Protein AF-A0A521Y2B1-F1 (afdb_monomer)

pLDDT: mean 90.71, std 8.67, range [50.0, 98.38]

Secondary structure (DSSP, 8-state):
-PPPEEEEEETSPPPTTSGGG-TTSSS-EEEEE-TTTHHHHTT---TTEEEEE--B-TTSSB-HHHHHHHHHHTT---------HHHHHHHHHTT--S--------EE-TT-SS-EEPEEEEEEEETTEEEEEEE-------

Radius of gyration: 20.6 Å; Cα contacts (8 Å, |Δi|>4): 162; chains: 1; bounding box: 52×38×51 Å

Sequence (142 aa):
KQPTRIVLSGRNPLPLDLNIFNDNLPGKTIIVTTQKTENVYKQIKTHNVELLIIPENQDKQISLPILLDELGKKEITSLLVEGGMTVHESFLKENLVNKIHVYLAPTFIGSLEKKRPLNGVNFYRIGRDFHFTADVEEVTYV

Nearest PDB structures (foldseek):
  4xt6-assembly1_A-2  TM=5.967E-01  e=3.066E-03  Mycobacterium tuberculosis H37Rv
  4xrb-assembly1_A-2  TM=6.046E-01  e=5.486E-03  Mycobacterium tuberculosis H37Rv
  4xt4-assembly1_A  TM=6.219E-01  e=7.104E-03  Mycobacterium tuberculosis H37Rv
  2wee-assembly2_B  TM=5.699E-01  e=1.580E-01  Mycobacterium tuberculosis H37Rv
  7kmw-assembly4_D  TM=4.582E-01  e=2.329E-01  Mycobacterium avium subsp. paratuberculosis K-10

Solvent-accessible surface area (backbone atoms only — not comparable to full-atom values): 9236 Å² total; per-residue (Å²): 134,68,74,73,45,75,43,84,41,34,82,53,77,72,71,80,84,43,69,84,59,40,69,84,46,85,47,43,32,34,41,34,29,22,83,91,36,44,73,74,54,69,72,63,81,40,84,44,54,45,83,43,78,36,64,64,39,96,85,71,40,66,32,60,70,63,46,52,53,58,36,43,77,68,71,50,88,76,84,88,86,83,63,59,71,69,55,52,49,53,38,56,76,68,71,70,67,94,78,86,87,85,86,82,74,64,56,52,46,87,96,50,99,58,72,38,78,48,44,78,69,44,81,45,77,56,90,94,44,78,48,73,49,60,49,78,80,86,77,81,85,125

Mean predicted aligned error: 6.15 Å

Structure (mmCIF, N/CA/C/O backbone):
data_AF-A0A521Y2B1-F1
#
_entry.id   AF-A0A521Y2B1-F1
#
loop_
_atom_site.group_PDB
_atom_site.id
_atom_site.type_symbol
_atom_site.label_atom_id
_atom_site.label_alt_id
_atom_site.label_comp_id
_atom_site.label_asym_id
_atom_site.label_entity_id
_atom_site.label_seq_id
_atom_site.pdbx_PDB_ins_code
_atom_site.Cartn_x
_atom_site.Cartn_y
_atom_site.Cartn_z
_atom_site.occupancy
_atom_site.B_iso_or_equiv
_atom_site.auth_seq_id
_atom_site.auth_comp_id
_atom_site.auth_asym_id
_atom_site.auth_atom_id
_atom_site.pdbx_PDB_model_num
ATOM 1 N N . LYS A 1 1 ? -16.596 10.547 -7.075 1.00 80.12 1 LYS A N 1
ATOM 2 C CA . LYS A 1 1 ? -16.318 10.034 -5.708 1.00 80.12 1 LYS A CA 1
ATOM 3 C C . LYS A 1 1 ? -14.821 9.757 -5.622 1.00 80.12 1 LYS A C 1
ATOM 5 O O . LYS A 1 1 ? -14.317 9.132 -6.543 1.00 80.12 1 LYS A O 1
ATOM 10 N N . GLN A 1 2 ? -14.117 10.272 -4.611 1.00 90.31 2 GLN A N 1
ATOM 11 C CA . GLN A 1 2 ? -12.685 9.990 -4.415 1.00 90.31 2 GLN A CA 1
ATOM 12 C C . GLN A 1 2 ? -12.513 8.616 -3.742 1.00 90.31 2 GLN A C 1
ATOM 14 O O . GLN A 1 2 ? -13.337 8.298 -2.877 1.00 90.31 2 GLN A O 1
ATOM 19 N N . PRO A 1 3 ? -11.501 7.807 -4.106 1.00 93.75 3 PRO A N 1
ATOM 20 C CA . PRO A 1 3 ? -11.217 6.561 -3.403 1.00 93.75 3 PRO A CA 1
ATOM 21 C C . PRO A 1 3 ? -10.789 6.844 -1.958 1.00 93.75 3 PRO A C 1
ATOM 23 O O . PRO A 1 3 ? -10.150 7.860 -1.669 1.00 93.75 3 PRO A O 1
ATOM 26 N N . THR A 1 4 ? -11.143 5.943 -1.044 1.00 96.75 4 THR A N 1
ATOM 27 C CA . THR A 1 4 ? -10.663 6.002 0.339 1.00 96.75 4 THR A CA 1
ATOM 28 C C . THR A 1 4 ? -9.179 5.662 0.370 1.00 96.75 4 THR A C 1
ATOM 30 O O . THR A 1 4 ? -8.767 4.626 -0.145 1.00 96.75 4 THR A O 1
ATOM 33 N N . ARG A 1 5 ? -8.374 6.525 0.989 1.00 97.00 5 ARG A N 1
ATOM 34 C CA . ARG A 1 5 ? -6.945 6.282 1.205 1.00 97.00 5 ARG A CA 1
ATOM 35 C C . ARG A 1 5 ? -6.761 5.477 2.476 1.00 97.00 5 ARG A C 1
ATOM 37 O O . ARG A 1 5 ? -7.355 5.816 3.493 1.00 97.00 5 ARG A O 1
ATOM 44 N N . ILE A 1 6 ? -5.920 4.455 2.433 1.00 97.38 6 ILE A N 1
ATOM 45 C CA . ILE A 1 6 ? -5.576 3.636 3.596 1.00 97.38 6 ILE A CA 1
ATOM 46 C C . ILE A 1 6 ? -4.067 3.729 3.772 1.00 97.38 6 ILE A C 1
ATOM 48 O O . ILE A 1 6 ? -3.316 3.379 2.865 1.00 97.38 6 ILE A O 1
ATOM 52 N N . VAL A 1 7 ? -3.625 4.242 4.918 1.00 96.31 7 VAL A N 1
ATOM 53 C CA . VAL A 1 7 ? -2.207 4.503 5.182 1.00 96.31 7 VAL A CA 1
ATOM 54 C C . VAL A 1 7 ? -1.744 3.630 6.336 1.00 96.31 7 VAL A C 1
ATOM 56 O O . VAL A 1 7 ? -2.217 3.777 7.461 1.00 96.31 7 VAL A O 1
ATOM 59 N N . LEU A 1 8 ? -0.805 2.725 6.060 1.00 95.50 8 LEU A N 1
ATOM 60 C CA . LEU A 1 8 ? -0.197 1.874 7.079 1.00 95.50 8 LEU A CA 1
ATOM 61 C C . LEU A 1 8 ? 0.932 2.643 7.774 1.00 95.50 8 LEU A C 1
ATOM 63 O O . LEU A 1 8 ? 1.964 2.911 7.167 1.00 95.50 8 LEU A O 1
ATOM 67 N N . SER A 1 9 ? 0.749 2.982 9.048 1.00 93.25 9 SER A N 1
ATOM 68 C CA . SER A 1 9 ? 1.794 3.592 9.886 1.00 93.25 9 SER A CA 1
ATOM 69 C C . SER A 1 9 ? 2.500 2.562 10.773 1.00 93.25 9 SER A C 1
ATOM 71 O O . SER A 1 9 ? 3.691 2.689 11.069 1.00 93.25 9 SER A O 1
ATOM 73 N N . GLY A 1 10 ? 1.784 1.514 11.190 1.00 87.25 1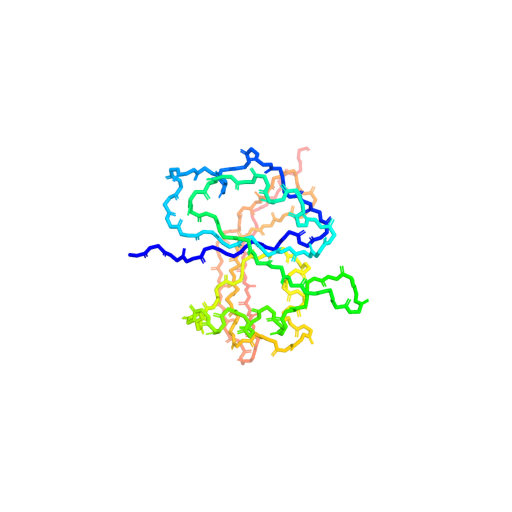0 GLY A N 1
ATOM 74 C CA . GLY A 1 10 ? 2.328 0.491 12.079 1.00 87.25 10 GLY A CA 1
ATOM 75 C C . GLY A 1 10 ? 2.820 1.090 13.399 1.00 87.25 10 GLY A C 1
ATOM 76 O O . GLY A 1 10 ? 2.060 1.725 14.126 1.00 87.25 10 GLY A O 1
ATOM 77 N N . ARG A 1 11 ? 4.103 0.877 13.709 1.00 86.69 11 ARG A N 1
ATOM 78 C CA . ARG A 1 11 ? 4.751 1.325 14.956 1.00 86.69 11 ARG A CA 1
ATOM 79 C C . ARG A 1 11 ? 5.449 2.678 14.862 1.00 86.69 11 ARG A C 1
ATOM 81 O O . ARG A 1 11 ? 5.882 3.192 15.889 1.00 86.69 11 ARG A O 1
ATOM 88 N N . ASN A 1 12 ? 5.583 3.225 13.658 1.00 89.00 12 ASN A N 1
ATOM 89 C CA . ASN A 1 12 ? 6.251 4.498 13.429 1.00 89.00 12 ASN A CA 1
ATOM 90 C C . ASN A 1 12 ? 5.179 5.522 13.062 1.00 89.00 12 ASN A C 1
ATOM 92 O O . ASN A 1 12 ? 4.656 5.464 11.944 1.00 89.00 12 ASN A O 1
ATOM 96 N N . PRO A 1 13 ? 4.796 6.412 13.993 1.00 90.81 13 PRO A N 1
ATOM 97 C CA . PRO A 1 13 ? 3.787 7.408 13.700 1.00 90.81 13 PRO A CA 1
ATOM 98 C C . PRO A 1 13 ? 4.273 8.330 12.580 1.00 90.81 13 PRO A C 1
ATOM 100 O O . PRO A 1 13 ? 5.453 8.666 12.487 1.00 90.81 13 PRO A O 1
ATOM 103 N N . LEU A 1 14 ? 3.344 8.722 11.720 1.00 93.38 14 LEU A N 1
ATOM 104 C CA . LEU A 1 14 ? 3.575 9.670 10.649 1.00 93.38 14 LEU A CA 1
ATOM 105 C C . LEU A 1 14 ? 3.678 11.083 11.237 1.00 93.38 14 LEU A C 1
ATOM 107 O O . LEU A 1 14 ? 2.974 11.387 12.206 1.00 93.38 14 LEU A O 1
ATOM 111 N N . PRO A 1 15 ? 4.497 11.964 10.644 1.00 93.56 15 PRO A N 1
ATOM 112 C CA . PRO A 1 15 ? 4.467 13.383 10.969 1.00 93.56 15 PRO A CA 1
ATOM 113 C C . PRO A 1 15 ? 3.051 13.952 10.786 1.00 93.56 15 PRO A C 1
ATOM 115 O O . PRO A 1 15 ? 2.415 13.734 9.755 1.00 93.56 15 PRO A O 1
ATOM 118 N N . LEU A 1 16 ? 2.526 14.645 11.800 1.00 91.75 16 LEU A N 1
ATOM 119 C CA . LEU A 1 16 ? 1.133 15.122 11.802 1.00 91.75 16 LEU A CA 1
ATOM 120 C C . LEU A 1 16 ? 0.908 16.384 10.956 1.00 91.75 16 LEU A C 1
ATOM 122 O O . LEU A 1 16 ? -0.229 16.804 10.768 1.00 91.75 16 LEU A O 1
ATOM 126 N N . ASP A 1 17 ? 1.982 16.965 10.431 1.00 91.88 17 ASP A N 1
ATOM 127 C CA . ASP A 1 17 ? 1.991 18.075 9.480 1.00 91.88 17 ASP A CA 1
ATOM 128 C C . ASP A 1 17 ? 1.863 17.618 8.014 1.00 91.88 17 ASP A C 1
ATOM 130 O O . ASP A 1 17 ? 1.761 18.448 7.109 1.00 91.88 17 ASP A O 1
ATOM 134 N N . LEU A 1 18 ? 1.825 16.305 7.749 1.00 94.81 18 LEU A N 1
ATOM 135 C CA . LEU A 1 18 ? 1.585 15.785 6.405 1.00 94.81 18 LEU A CA 1
ATOM 136 C C . LEU A 1 18 ? 0.205 16.195 5.874 1.00 94.81 18 LEU A C 1
ATOM 138 O O . LEU A 1 18 ? -0.805 16.150 6.576 1.00 94.81 18 LEU A O 1
ATOM 142 N N . ASN A 1 19 ? 0.131 16.452 4.565 1.00 93.56 19 ASN A N 1
ATOM 143 C CA . ASN A 1 19 ? -1.106 16.868 3.893 1.00 93.56 19 ASN A CA 1
ATOM 144 C C . ASN A 1 19 ? -2.266 15.856 4.025 1.00 93.56 19 ASN A C 1
ATOM 146 O O . ASN A 1 19 ? -3.423 16.222 3.850 1.00 93.56 19 ASN A O 1
ATOM 150 N N . ILE A 1 20 ? -1.985 14.590 4.359 1.00 92.94 20 ILE A N 1
ATOM 151 C CA . ILE A 1 20 ? -3.016 13.569 4.627 1.00 92.94 20 ILE A CA 1
ATOM 152 C C . ILE A 1 20 ? -3.888 13.884 5.852 1.00 92.94 20 ILE A C 1
ATOM 154 O O . ILE A 1 20 ? -4.982 13.331 5.954 1.00 92.94 20 ILE A O 1
ATOM 158 N N . PHE A 1 21 ? -3.411 14.760 6.744 1.00 93.62 21 PHE A N 1
ATOM 159 C CA . PHE A 1 21 ? -4.102 15.227 7.948 1.00 93.62 21 PHE A CA 1
ATOM 160 C C . PHE A 1 21 ? -4.788 16.589 7.763 1.00 93.62 21 PHE A C 1
ATOM 162 O O . PHE A 1 21 ? -5.336 17.137 8.718 1.00 93.62 21 PHE A O 1
ATOM 169 N N . ASN A 1 22 ? -4.773 17.142 6.548 1.00 91.81 22 ASN A N 1
ATOM 170 C CA . ASN A 1 22 ? -5.435 18.399 6.218 1.00 91.81 22 ASN A CA 1
ATOM 171 C C . ASN A 1 22 ? -6.945 18.178 6.009 1.00 91.81 22 ASN A C 1
ATOM 173 O O . ASN A 1 22 ? -7.339 17.373 5.161 1.00 91.81 22 ASN A O 1
ATOM 177 N N . ASP A 1 23 ? -7.789 18.932 6.724 1.00 90.00 23 ASP A N 1
ATOM 178 C CA . ASP A 1 23 ? -9.258 18.882 6.593 1.00 90.00 23 ASP A CA 1
ATOM 179 C C . ASP A 1 23 ? -9.726 19.191 5.161 1.00 90.00 23 ASP A C 1
ATOM 181 O O . ASP A 1 23 ? -10.746 18.673 4.708 1.00 90.00 23 ASP A O 1
ATOM 185 N N . ASN A 1 24 ? -8.957 19.993 4.417 1.00 91.62 24 ASN A N 1
ATOM 186 C CA . ASN A 1 24 ? -9.283 20.365 3.042 1.00 91.62 24 ASN A CA 1
ATOM 187 C C . ASN A 1 24 ? -8.895 19.294 2.012 1.00 91.62 24 ASN A C 1
ATOM 189 O O . ASN A 1 24 ? -9.227 19.445 0.835 1.00 91.62 24 ASN A O 1
ATOM 193 N N . LEU A 1 25 ? -8.184 18.226 2.404 1.00 92.44 25 LEU A N 1
ATOM 194 C CA . LEU A 1 25 ? -7.824 17.156 1.478 1.00 92.44 25 LEU A CA 1
ATOM 195 C C . LEU A 1 25 ? -9.093 16.381 1.067 1.00 92.44 25 LEU A C 1
ATOM 197 O O . LEU A 1 25 ? -9.727 15.750 1.919 1.00 92.44 25 LEU A O 1
ATOM 201 N N . PRO A 1 26 ? -9.470 16.353 -0.227 1.00 92.25 26 PRO A N 1
ATOM 202 C CA . PRO A 1 26 ? -10.700 15.693 -0.647 1.00 92.25 26 PRO A CA 1
ATOM 203 C C . PRO A 1 26 ? -10.669 14.181 -0.410 1.00 92.25 26 PRO A C 1
ATOM 205 O O . PRO A 1 26 ? -9.668 13.515 -0.673 1.00 92.25 26 PRO A O 1
ATOM 208 N N . GLY A 1 27 ? -11.799 13.605 -0.001 1.00 92.69 27 GLY A N 1
ATOM 209 C CA . GLY A 1 27 ? -11.943 12.164 0.230 1.00 92.69 27 GLY A CA 1
ATOM 210 C C . GLY A 1 27 ? -11.552 11.727 1.643 1.00 92.69 27 GLY A C 1
ATOM 211 O O . GLY A 1 27 ? -11.022 12.508 2.425 1.00 92.69 27 GLY A O 1
ATOM 212 N N . LYS A 1 28 ? -11.830 10.463 1.963 1.00 95.06 28 LYS A N 1
ATOM 213 C CA . LYS A 1 28 ? -11.603 9.881 3.290 1.00 95.06 28 LYS A CA 1
ATOM 214 C C . LYS A 1 28 ? -10.210 9.261 3.387 1.00 95.06 28 LYS A C 1
ATOM 216 O O . LYS A 1 28 ? -9.776 8.585 2.453 1.00 95.06 28 LYS A O 1
ATOM 221 N N . THR A 1 29 ? -9.555 9.437 4.525 1.00 96.81 29 THR A N 1
ATOM 222 C CA . THR A 1 29 ? -8.300 8.766 4.877 1.00 96.81 29 THR A CA 1
ATOM 223 C C . THR A 1 29 ? -8.546 7.851 6.078 1.00 96.81 29 THR A C 1
ATOM 225 O O . THR A 1 29 ? -9.160 8.269 7.050 1.00 96.81 29 THR A O 1
ATOM 228 N N . ILE A 1 30 ? -8.071 6.610 6.025 1.00 97.00 30 ILE A N 1
ATOM 229 C CA . ILE A 1 30 ? -8.021 5.680 7.155 1.00 97.00 30 ILE A CA 1
ATOM 230 C C . ILE A 1 30 ? -6.548 5.491 7.517 1.00 97.00 30 ILE A C 1
ATOM 232 O O . ILE A 1 30 ? -5.769 4.977 6.712 1.00 97.00 30 ILE A O 1
ATOM 236 N N . ILE A 1 31 ? -6.158 5.909 8.716 1.00 96.88 31 ILE A N 1
ATOM 237 C CA . ILE A 1 31 ? -4.838 5.614 9.273 1.00 96.88 31 ILE A CA 1
ATOM 238 C C . ILE A 1 31 ? -4.916 4.268 9.972 1.00 96.88 31 ILE A C 1
ATOM 240 O O . ILE A 1 31 ? -5.675 4.098 10.923 1.00 96.88 31 ILE A O 1
ATOM 244 N N . VAL A 1 32 ? -4.116 3.318 9.503 1.00 96.88 32 VAL A N 1
ATOM 245 C CA . VAL A 1 32 ? -4.006 1.988 10.090 1.00 96.88 32 VAL A CA 1
ATOM 246 C C . VAL A 1 32 ? -2.768 1.946 10.970 1.00 96.88 32 VAL A C 1
ATOM 248 O O . VAL A 1 32 ? -1.636 2.124 10.505 1.00 96.88 32 VAL A O 1
ATOM 251 N N . THR A 1 33 ? -2.988 1.708 12.254 1.00 96.06 33 THR A N 1
ATOM 252 C CA . THR A 1 33 ? -1.949 1.761 13.279 1.00 96.06 33 THR A CA 1
ATOM 253 C C . THR A 1 33 ? -2.048 0.582 14.239 1.00 96.06 33 THR A C 1
ATOM 255 O O . THR A 1 33 ? -3.037 -0.148 14.225 1.00 96.06 33 THR A O 1
ATOM 258 N N . THR A 1 34 ? -1.039 0.395 15.090 1.00 95.12 34 THR A N 1
ATOM 259 C CA . THR A 1 34 ? -1.109 -0.568 16.199 1.00 95.12 34 THR A CA 1
ATOM 260 C C . THR A 1 34 ? -1.425 0.147 17.509 1.00 95.12 34 THR A C 1
ATOM 262 O O . THR A 1 34 ? -1.309 1.370 17.624 1.00 95.12 34 THR A O 1
ATOM 265 N N . GLN A 1 35 ? -1.773 -0.625 18.538 1.00 92.88 35 GLN A N 1
ATOM 266 C CA . GLN A 1 35 ? -2.029 -0.098 19.882 1.00 92.88 35 GLN A CA 1
ATOM 267 C C . GLN A 1 35 ? -0.830 0.679 20.463 1.00 92.88 35 GLN A C 1
ATOM 269 O O . GLN A 1 35 ? -1.003 1.537 21.322 1.00 92.88 35 GLN A O 1
ATOM 274 N N . LYS A 1 36 ? 0.396 0.440 19.972 1.00 91.44 36 LYS A N 1
ATOM 275 C CA . LYS A 1 36 ? 1.601 1.151 20.435 1.00 91.44 36 LYS A CA 1
ATOM 276 C C . LYS A 1 36 ? 1.596 2.641 20.109 1.00 91.44 36 LYS A C 1
ATOM 278 O O . LYS A 1 36 ? 2.224 3.423 20.815 1.00 91.44 36 LYS A O 1
ATOM 283 N N . THR A 1 37 ? 0.927 3.021 19.030 1.00 92.81 37 THR A N 1
ATOM 284 C CA . THR A 1 37 ? 0.966 4.371 18.451 1.00 92.81 37 THR A CA 1
ATOM 285 C C . THR A 1 37 ? -0.410 5.029 18.416 1.00 92.81 37 THR A C 1
ATOM 287 O O . THR A 1 37 ? -0.527 6.168 17.975 1.00 92.81 37 THR A O 1
ATOM 290 N N . GLU A 1 38 ? -1.451 4.372 18.941 1.00 92.50 38 GLU A N 1
ATOM 291 C CA . GLU A 1 38 ? -2.824 4.891 18.927 1.00 92.50 38 GLU A CA 1
ATOM 292 C C . GLU A 1 38 ? -2.944 6.282 19.568 1.00 92.50 38 GLU A C 1
ATOM 294 O O . GLU A 1 38 ? -3.640 7.150 19.045 1.00 92.50 38 GLU A O 1
ATOM 299 N N . ASN A 1 39 ? -2.227 6.532 20.670 1.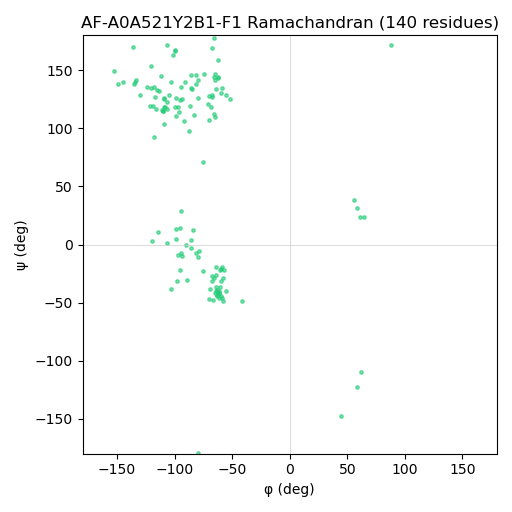00 92.62 39 ASN A N 1
ATOM 300 C CA . ASN A 1 39 ? -2.340 7.784 21.418 1.00 92.62 39 ASN A CA 1
ATOM 301 C C . ASN A 1 39 ? -1.799 8.980 20.626 1.00 92.62 39 ASN A C 1
ATOM 303 O O . ASN A 1 39 ? -2.294 10.090 20.797 1.00 92.62 39 ASN A O 1
ATOM 307 N N . VAL A 1 40 ? -0.847 8.748 19.715 1.00 92.50 40 VAL A N 1
ATOM 308 C CA . VAL A 1 40 ? -0.323 9.788 18.816 1.00 92.50 40 VAL A CA 1
ATOM 309 C C . VAL A 1 40 ? -1.388 10.236 17.820 1.00 92.50 40 VAL A C 1
ATOM 311 O O . VAL A 1 40 ? -1.404 11.396 17.425 1.00 92.50 40 VAL A O 1
ATOM 314 N N . TYR A 1 41 ? -2.293 9.341 17.430 1.00 92.31 41 TYR A N 1
ATOM 315 C CA . TYR A 1 41 ? -3.332 9.631 16.448 1.00 92.31 41 TYR A CA 1
ATOM 316 C C . TYR A 1 41 ? -4.661 10.055 17.071 1.00 92.31 41 TYR A C 1
ATOM 318 O O . TYR A 1 41 ? -5.420 10.772 16.430 1.00 92.31 41 TYR A O 1
ATOM 326 N N . LYS A 1 42 ? -4.923 9.711 18.337 1.00 87.81 42 LYS A N 1
ATOM 327 C CA . LYS A 1 42 ? -6.107 10.189 19.079 1.00 87.81 42 LYS A CA 1
ATOM 328 C C . LYS A 1 42 ? -6.175 11.715 19.219 1.00 87.81 42 LYS A C 1
ATOM 330 O O . LYS A 1 42 ? -7.252 12.248 19.458 1.00 87.81 42 LYS A O 1
ATOM 335 N N . GLN A 1 43 ? -5.050 12.418 19.082 1.00 85.19 43 GLN A N 1
ATOM 336 C CA . GLN A 1 43 ? -5.024 13.885 19.100 1.00 85.19 43 GLN A CA 1
ATOM 337 C C . GLN A 1 43 ? -5.443 14.524 17.764 1.00 85.19 43 GLN A C 1
ATOM 339 O O . GLN A 1 43 ? -5.644 15.738 17.718 1.00 85.19 43 GLN A O 1
ATOM 344 N N . ILE A 1 44 ? -5.573 13.739 16.685 1.00 86.75 44 ILE A N 1
ATOM 345 C CA . ILE A 1 44 ? -6.057 14.228 15.391 1.00 86.75 44 ILE A CA 1
ATOM 346 C C . ILE A 1 44 ? -7.527 14.619 15.533 1.00 86.75 44 ILE A C 1
ATOM 348 O O . ILE A 1 44 ? -8.357 13.823 15.964 1.00 86.75 44 ILE A O 1
ATOM 352 N N . LYS A 1 45 ? -7.841 15.854 15.138 1.00 81.38 45 LYS A N 1
ATOM 353 C CA . LYS A 1 45 ? -9.206 16.405 15.137 1.00 81.38 45 LYS A CA 1
ATOM 354 C C . LYS A 1 45 ? -9.805 16.533 13.734 1.00 81.38 45 LYS A C 1
ATOM 356 O O . LYS A 1 45 ? -10.920 17.023 13.594 1.00 81.38 45 LYS A O 1
ATOM 361 N N . THR A 1 46 ? -9.058 16.118 12.717 1.00 84.00 46 THR A N 1
ATOM 362 C CA . THR A 1 46 ? -9.423 16.239 11.307 1.00 84.00 46 THR A CA 1
ATOM 363 C C . THR A 1 46 ? -10.623 15.345 10.977 1.00 84.00 46 THR A C 1
ATOM 365 O O . THR A 1 46 ? -10.605 14.147 11.258 1.00 84.00 46 THR A O 1
ATOM 368 N N . HIS A 1 47 ? -11.661 15.897 10.347 1.00 83.44 47 HIS A N 1
ATOM 369 C CA . HIS A 1 47 ? -12.946 15.209 10.144 1.00 83.44 47 HIS A CA 1
ATOM 370 C C . HIS A 1 47 ? -12.901 14.144 9.038 1.00 83.44 47 HIS A C 1
ATOM 372 O O . HIS A 1 47 ? -13.730 13.234 9.006 1.00 83.44 47 HIS A O 1
ATOM 378 N N . ASN A 1 48 ? -11.953 14.259 8.107 1.00 90.81 48 ASN A N 1
ATOM 379 C CA . ASN A 1 48 ? -11.785 13.333 6.984 1.00 90.81 48 ASN A CA 1
ATOM 380 C C . ASN A 1 48 ? -10.841 12.154 7.302 1.00 90.81 48 ASN A C 1
ATOM 382 O O . ASN A 1 48 ? -10.644 11.295 6.434 1.00 90.81 48 ASN A O 1
ATOM 386 N N . VAL A 1 49 ? -10.280 12.096 8.517 1.00 95.25 49 VAL A N 1
ATOM 387 C CA . VAL A 1 49 ? -9.365 11.041 8.969 1.00 95.25 49 VAL A CA 1
ATOM 388 C C . VAL A 1 49 ? -10.066 10.114 9.960 1.00 95.25 49 VAL A C 1
ATOM 390 O O . VAL A 1 49 ? -10.536 10.531 11.011 1.00 95.25 49 VAL A O 1
ATOM 393 N N . GLU A 1 50 ? -10.092 8.826 9.641 1.00 94.88 50 GLU A N 1
ATOM 394 C CA . GLU A 1 50 ? -10.499 7.754 10.545 1.00 94.88 50 GLU A CA 1
ATOM 395 C C . GLU A 1 50 ? -9.260 7.016 11.063 1.00 94.88 50 GLU A C 1
ATOM 397 O O . GLU A 1 50 ? -8.329 6.745 10.304 1.00 94.88 50 GLU A O 1
ATOM 402 N N . LEU A 1 51 ? -9.262 6.651 12.344 1.00 95.44 51 LEU A N 1
ATOM 403 C CA . LEU A 1 51 ? -8.234 5.803 12.939 1.00 95.44 51 LEU A CA 1
ATOM 404 C C . LEU A 1 51 ? -8.727 4.354 13.021 1.00 95.44 51 LEU A C 1
ATOM 406 O O . LEU A 1 51 ? -9.769 4.090 13.618 1.00 95.44 51 LEU A O 1
ATOM 410 N N . LEU A 1 52 ? -7.954 3.418 12.471 1.00 96.56 52 LEU A N 1
ATOM 411 C CA . LEU A 1 52 ? -8.194 1.981 12.562 1.00 96.56 52 LEU A CA 1
ATOM 412 C C . LEU A 1 52 ? -7.017 1.308 13.277 1.00 96.56 52 LEU A C 1
ATOM 414 O O . LEU A 1 52 ? -5.874 1.372 12.821 1.00 96.56 52 LEU A O 1
ATOM 418 N N . ILE A 1 53 ? -7.299 0.664 14.408 1.00 96.25 53 ILE A N 1
ATOM 419 C CA . ILE A 1 53 ? -6.290 -0.028 15.213 1.00 96.25 53 ILE A CA 1
ATOM 420 C C . ILE A 1 53 ? -6.323 -1.510 14.849 1.00 96.25 53 ILE A C 1
ATOM 422 O O . ILE A 1 53 ? -7.341 -2.169 15.044 1.00 96.25 53 ILE A O 1
ATOM 426 N N . ILE A 1 54 ? -5.209 -2.027 14.335 1.00 97.25 54 ILE A N 1
ATOM 427 C CA . ILE A 1 54 ? -5.055 -3.427 13.936 1.00 97.25 54 ILE A CA 1
ATOM 428 C C . ILE A 1 54 ? -3.946 -4.065 14.782 1.00 97.25 54 ILE A C 1
ATOM 430 O O . ILE A 1 54 ? -2.896 -3.442 14.990 1.00 97.25 54 ILE A O 1
ATOM 434 N N . PRO A 1 55 ? -4.153 -5.289 15.299 1.00 95.25 55 PRO A N 1
ATOM 435 C CA . PRO A 1 55 ? -3.123 -6.006 16.034 1.00 95.25 55 PRO A CA 1
ATOM 436 C C . PRO A 1 55 ? -1.903 -6.314 15.163 1.00 95.25 55 PRO A C 1
ATOM 438 O O . PRO A 1 55 ? -1.945 -6.349 13.930 1.00 95.25 55 PRO A O 1
ATOM 441 N N . GLU A 1 56 ? -0.792 -6.555 15.845 1.00 95.25 56 GLU A N 1
ATOM 442 C CA . GLU A 1 56 ? 0.462 -6.906 15.198 1.00 95.25 56 GLU A CA 1
ATOM 443 C C . GLU A 1 56 ? 0.503 -8.396 14.839 1.00 95.25 56 GLU A C 1
ATOM 445 O O . GLU A 1 56 ? -0.018 -9.235 15.574 1.00 95.25 56 GLU A O 1
ATOM 450 N N . ASN A 1 57 ? 1.150 -8.730 13.724 1.00 92.75 57 ASN A N 1
ATOM 451 C CA . ASN A 1 57 ? 1.519 -10.098 13.381 1.00 92.75 57 ASN A CA 1
ATOM 452 C C . ASN A 1 57 ? 2.794 -10.536 14.139 1.00 92.75 57 ASN A C 1
ATOM 454 O O . ASN A 1 57 ? 3.379 -9.779 14.921 1.00 92.75 57 ASN A O 1
ATOM 458 N N . GLN A 1 58 ? 3.243 -11.771 13.897 1.00 91.94 58 GLN A N 1
ATOM 459 C CA . GLN A 1 58 ? 4.435 -12.346 14.542 1.00 91.94 58 GLN A CA 1
ATOM 460 C C . GLN A 1 58 ? 5.713 -11.535 14.256 1.00 91.94 58 GLN A C 1
ATOM 462 O O . GLN A 1 58 ? 6.564 -11.388 15.135 1.00 91.94 58 GLN A O 1
ATOM 467 N N . ASP A 1 59 ? 5.788 -10.911 13.079 1.00 90.88 59 ASP A N 1
ATOM 468 C CA . ASP A 1 59 ? 6.893 -10.050 12.645 1.00 90.88 59 ASP A CA 1
ATOM 469 C C . ASP A 1 59 ? 6.767 -8.605 13.133 1.00 90.88 59 ASP A C 1
ATOM 471 O O . ASP A 1 59 ? 7.502 -7.723 12.681 1.00 90.88 59 ASP A O 1
ATOM 475 N N . LYS A 1 60 ? 5.859 -8.338 14.083 1.00 91.94 60 LYS A N 1
ATOM 476 C CA . LYS A 1 60 ? 5.679 -7.018 14.695 1.00 91.94 60 LYS A CA 1
ATOM 477 C C . LYS A 1 60 ? 5.204 -5.941 13.699 1.00 91.94 60 LYS A C 1
ATOM 479 O O . LYS A 1 60 ? 5.405 -4.749 13.947 1.00 91.94 60 LYS A O 1
ATOM 484 N N . GLN A 1 61 ? 4.569 -6.352 12.602 1.00 91.69 61 GLN A N 1
ATOM 485 C CA . GLN A 1 61 ? 3.937 -5.499 11.590 1.00 91.69 61 GLN A CA 1
ATOM 486 C C . GLN A 1 61 ? 2.408 -5.551 11.708 1.00 91.69 61 GLN A C 1
ATOM 488 O O . GLN A 1 61 ? 1.878 -6.358 12.461 1.00 91.69 61 GLN A O 1
ATOM 493 N N . ILE A 1 62 ? 1.684 -4.703 10.974 1.00 94.88 62 ILE A N 1
ATOM 494 C CA . ILE A 1 62 ? 0.214 -4.775 10.891 1.00 94.88 62 ILE A CA 1
ATOM 495 C C . ILE A 1 62 ? -0.208 -6.140 10.329 1.00 94.88 62 ILE A C 1
ATOM 497 O O . ILE A 1 62 ? 0.294 -6.546 9.284 1.00 94.88 62 ILE A O 1
ATOM 501 N N . SER A 1 63 ? -1.146 -6.826 10.990 1.00 96.19 63 SER A N 1
ATOM 502 C CA . SER A 1 63 ? -1.748 -8.049 10.450 1.00 96.19 63 SER A CA 1
ATOM 503 C C . SER A 1 63 ? -2.652 -7.722 9.256 1.00 96.19 63 SER A C 1
ATOM 505 O O . SER A 1 63 ? -3.739 -7.163 9.425 1.00 96.19 63 SER A O 1
ATOM 507 N N . LEU A 1 64 ? -2.205 -8.059 8.043 1.00 96.56 64 LEU A N 1
ATOM 508 C CA . LEU A 1 64 ? -2.956 -7.788 6.816 1.00 96.56 64 LEU A CA 1
ATOM 509 C C . LEU A 1 64 ? -4.299 -8.535 6.727 1.00 96.56 64 LEU A C 1
ATOM 511 O O . LEU A 1 64 ? -5.261 -7.891 6.320 1.00 96.56 64 LEU A O 1
ATOM 515 N N . PRO A 1 65 ? -4.446 -9.810 7.135 1.00 96.75 65 PRO A N 1
ATOM 516 C CA . PRO A 1 65 ? -5.719 -10.521 7.036 1.00 96.75 65 PRO A CA 1
ATOM 517 C C . PRO A 1 65 ? -6.792 -9.860 7.900 1.00 96.75 65 PRO A C 1
ATOM 519 O O . PRO A 1 65 ? -7.891 -9.590 7.429 1.00 96.75 65 PRO A O 1
ATOM 522 N N . ILE A 1 66 ? -6.429 -9.483 9.131 1.00 97.62 66 ILE A N 1
ATOM 523 C CA . ILE A 1 66 ? -7.328 -8.767 10.043 1.00 97.62 66 ILE A CA 1
ATOM 524 C C . ILE A 1 66 ? -7.665 -7.382 9.481 1.00 97.62 66 ILE A C 1
ATOM 526 O O . ILE A 1 66 ? -8.819 -6.964 9.526 1.00 97.62 66 ILE A O 1
ATOM 530 N N . LEU A 1 67 ? -6.682 -6.672 8.914 1.00 97.81 67 LEU A N 1
ATOM 531 C CA . LEU A 1 67 ? -6.942 -5.408 8.229 1.00 97.81 67 LEU A CA 1
ATOM 532 C C . LEU A 1 67 ? -7.949 -5.588 7.083 1.00 97.81 67 LEU A C 1
ATOM 534 O O . LEU A 1 67 ? -8.894 -4.810 6.992 1.00 97.81 67 LEU A O 1
ATOM 538 N N . LEU A 1 68 ? -7.765 -6.581 6.213 1.00 98.00 68 LEU A N 1
ATOM 539 C CA . LEU A 1 68 ? -8.661 -6.817 5.080 1.00 98.00 68 LEU A CA 1
ATOM 540 C C . LEU A 1 68 ? -10.082 -7.170 5.538 1.00 98.00 68 LEU A C 1
ATOM 542 O O . LEU A 1 68 ? -11.033 -6.647 4.959 1.00 98.00 68 LEU A O 1
ATOM 546 N N . ASP A 1 69 ? -10.237 -7.954 6.607 1.00 98.00 69 ASP A N 1
ATOM 547 C CA . ASP A 1 69 ? -11.544 -8.236 7.212 1.00 98.00 69 ASP A CA 1
ATOM 548 C C . ASP A 1 69 ? -12.225 -6.956 7.726 1.00 98.00 69 ASP A C 1
ATOM 550 O O . ASP A 1 69 ? -13.405 -6.717 7.457 1.00 98.00 69 ASP A O 1
ATOM 554 N N . GLU A 1 70 ? -11.490 -6.091 8.434 1.00 98.38 70 GLU A N 1
ATOM 555 C CA . GLU A 1 70 ? -12.012 -4.809 8.927 1.00 98.38 70 GLU A CA 1
ATOM 556 C C . GLU A 1 70 ? -12.391 -3.847 7.792 1.00 98.38 70 GLU A C 1
ATOM 558 O O . GLU A 1 70 ? -13.388 -3.127 7.882 1.00 98.38 70 GLU A O 1
ATOM 563 N N . LEU A 1 71 ? -11.630 -3.844 6.696 1.00 98.19 71 LEU A N 1
ATOM 564 C CA . LEU A 1 71 ? -11.961 -3.071 5.499 1.00 98.19 71 LEU A CA 1
ATOM 565 C C . LEU A 1 71 ? -13.194 -3.644 4.783 1.00 98.19 71 LEU A C 1
ATOM 567 O O . LEU A 1 71 ? -14.054 -2.877 4.348 1.00 98.19 71 LEU A O 1
ATOM 571 N N . GLY A 1 72 ? -13.336 -4.970 4.732 1.00 98.19 72 GLY A N 1
ATOM 572 C CA . GLY A 1 72 ? -14.508 -5.651 4.182 1.00 98.19 72 GLY A CA 1
ATOM 573 C C . GLY A 1 72 ? -15.795 -5.314 4.940 1.00 98.19 72 GLY A C 1
ATOM 574 O O . GLY A 1 72 ? -16.810 -5.003 4.318 1.00 98.19 72 GLY 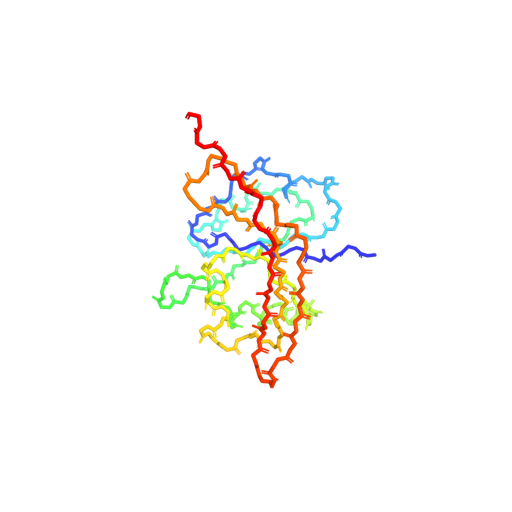A O 1
ATOM 575 N N . LYS A 1 73 ? -15.743 -5.249 6.280 1.00 98.00 73 LYS A N 1
ATOM 576 C CA . LYS A 1 73 ? -16.861 -4.773 7.128 1.00 98.00 73 LYS A CA 1
ATOM 577 C C . LYS A 1 73 ? -17.272 -3.327 6.833 1.00 98.00 73 LYS A C 1
ATOM 579 O O . LYS A 1 73 ? -18.391 -2.932 7.143 1.00 98.00 73 LYS A O 1
ATOM 584 N N 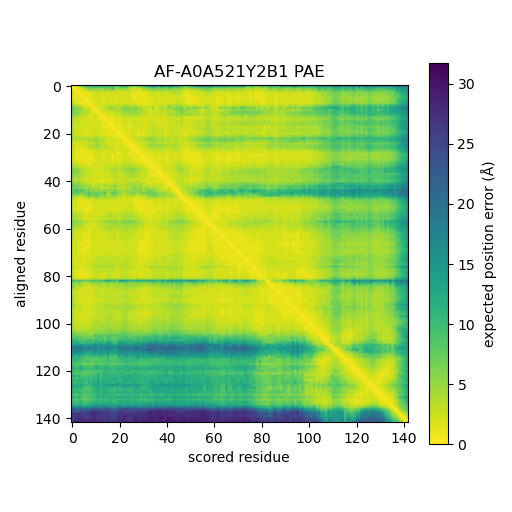. LYS A 1 74 ? -16.373 -2.535 6.243 1.00 96.75 74 LYS A N 1
ATOM 585 C CA . LYS A 1 74 ? -16.615 -1.155 5.791 1.00 96.75 74 LYS A CA 1
ATOM 586 C C . LYS A 1 74 ? -17.000 -1.076 4.308 1.00 96.75 74 LYS A C 1
ATOM 588 O O . LYS A 1 74 ? -16.949 0.010 3.736 1.00 96.75 74 LYS A O 1
ATOM 593 N N . GLU A 1 75 ? -17.348 -2.207 3.692 1.00 97.00 75 GLU A N 1
ATOM 594 C CA . GLU A 1 75 ? -17.716 -2.335 2.276 1.00 97.00 75 GLU A CA 1
ATOM 595 C C . GLU A 1 75 ? -16.595 -1.919 1.303 1.00 97.00 75 GLU A C 1
ATOM 597 O O . GLU A 1 75 ? -16.843 -1.571 0.146 1.00 97.00 75 GLU A O 1
ATOM 602 N N . ILE A 1 76 ? -15.334 -1.965 1.748 1.00 97.62 76 ILE A N 1
ATOM 603 C CA . ILE A 1 76 ? -14.171 -1.735 0.888 1.00 97.62 76 ILE A CA 1
ATOM 604 C C . ILE A 1 76 ? -13.778 -3.074 0.266 1.00 97.62 76 ILE A C 1
ATOM 606 O O . ILE A 1 76 ? -13.098 -3.890 0.879 1.00 97.62 76 ILE A O 1
ATOM 610 N N . THR A 1 77 ? -14.229 -3.301 -0.966 1.00 96.00 77 THR A N 1
ATOM 611 C CA . THR A 1 77 ? -14.115 -4.596 -1.660 1.00 96.00 77 THR A CA 1
ATOM 612 C C . THR A 1 77 ? -12.919 -4.706 -2.606 1.00 96.00 77 THR A C 1
ATOM 614 O O . THR A 1 77 ? -12.632 -5.787 -3.113 1.00 96.00 77 THR A O 1
ATOM 617 N N . SER A 1 78 ? -12.208 -3.605 -2.859 1.00 96.88 78 SER A N 1
ATOM 618 C CA . SER A 1 78 ? -11.029 -3.582 -3.728 1.00 96.88 78 SER A CA 1
ATOM 619 C C . SER A 1 78 ? -9.990 -2.595 -3.218 1.00 96.88 78 SER A C 1
ATOM 621 O O . SER A 1 78 ? -10.341 -1.477 -2.834 1.00 96.88 78 SER A O 1
ATOM 623 N N . LEU A 1 79 ? -8.716 -2.979 -3.291 1.00 97.38 79 LEU A N 1
ATOM 624 C CA . LEU A 1 79 ? -7.580 -2.139 -2.925 1.00 97.38 79 LEU A CA 1
ATOM 625 C C . LEU A 1 79 ? -6.606 -2.024 -4.096 1.00 97.38 79 LEU A C 1
ATOM 627 O O . LEU A 1 79 ? -6.250 -3.025 -4.716 1.00 97.38 79 LEU A O 1
ATOM 631 N N . LEU A 1 80 ? -6.141 -0.803 -4.352 1.00 97.44 80 LEU A N 1
ATOM 632 C CA . LEU A 1 80 ? -4.936 -0.557 -5.134 1.00 97.44 80 LEU A CA 1
ATOM 633 C C . LEU A 1 80 ? -3.791 -0.319 -4.147 1.00 97.44 80 LEU A C 1
ATOM 635 O O . LEU A 1 80 ? -3.795 0.666 -3.411 1.00 97.44 80 LEU A O 1
ATOM 639 N N . VAL A 1 81 ? -2.852 -1.260 -4.086 1.00 97.06 81 VAL A N 1
ATOM 640 C CA . VAL A 1 81 ? -1.720 -1.212 -3.155 1.00 97.06 81 VAL A CA 1
ATOM 641 C C . VAL A 1 81 ? -0.514 -0.617 -3.879 1.00 97.06 81 VAL A C 1
ATOM 643 O O . VAL A 1 81 ? 0.018 -1.243 -4.788 1.00 97.06 81 VAL A O 1
ATOM 646 N N . GLU A 1 82 ? -0.072 0.570 -3.457 1.00 93.44 82 GLU A N 1
ATOM 647 C CA . GLU A 1 82 ? 1.047 1.331 -4.060 1.00 93.44 82 GLU A CA 1
ATOM 648 C C . GLU A 1 82 ? 2.259 1.476 -3.111 1.00 93.44 82 GLU A C 1
ATOM 650 O O . GLU A 1 82 ? 3.155 2.285 -3.338 1.00 93.44 82 GLU A O 1
ATOM 655 N N . GLY A 1 83 ? 2.263 0.740 -1.993 1.00 85.12 83 GLY A N 1
ATOM 656 C CA . GLY A 1 83 ? 3.259 0.882 -0.926 1.00 85.12 83 GLY A CA 1
ATOM 657 C C . GLY A 1 83 ? 4.681 0.454 -1.312 1.00 85.12 83 GLY A C 1
ATOM 658 O O . GLY A 1 83 ? 4.914 -0.182 -2.328 1.00 85.12 83 GLY A O 1
ATOM 659 N N . GLY A 1 84 ? 5.658 0.776 -0.460 1.00 87.75 84 GLY A N 1
ATOM 660 C CA . GLY A 1 84 ? 7.050 0.362 -0.667 1.00 87.75 84 GLY A CA 1
ATOM 661 C C . GLY A 1 84 ? 7.268 -1.156 -0.575 1.00 87.75 84 GLY A C 1
ATOM 662 O O . GLY A 1 84 ? 6.360 -1.916 -0.237 1.00 87.75 84 GLY A O 1
ATOM 663 N N . MET A 1 85 ? 8.517 -1.579 -0.806 1.00 92.25 85 MET A N 1
ATOM 664 C CA . MET A 1 85 ? 8.954 -2.985 -0.842 1.00 92.25 85 MET A CA 1
ATOM 665 C C . MET A 1 85 ? 8.335 -3.858 0.261 1.00 92.25 85 MET A C 1
ATOM 667 O O . MET A 1 85 ? 7.772 -4.902 -0.043 1.00 92.25 85 MET A O 1
ATOM 671 N N . THR A 1 86 ? 8.371 -3.405 1.518 1.00 91.75 86 THR A N 1
ATOM 672 C CA . THR A 1 86 ? 7.839 -4.154 2.668 1.00 91.75 86 THR A CA 1
ATOM 673 C C . THR A 1 86 ? 6.339 -4.420 2.568 1.00 91.75 86 THR A C 1
ATOM 675 O O . THR A 1 86 ? 5.898 -5.519 2.873 1.00 91.75 86 THR A O 1
ATOM 678 N N . VAL A 1 87 ? 5.540 -3.444 2.121 1.00 94.00 87 VAL A N 1
ATOM 679 C CA . VAL A 1 87 ? 4.086 -3.630 1.993 1.00 94.00 87 VAL A CA 1
ATOM 680 C C . VAL A 1 87 ? 3.797 -4.655 0.903 1.00 94.00 87 VAL A C 1
ATOM 682 O O . VAL A 1 87 ? 3.039 -5.593 1.129 1.00 94.00 87 VAL A O 1
ATOM 685 N N . HIS A 1 88 ? 4.430 -4.515 -0.263 1.00 95.38 88 HIS A N 1
ATOM 686 C CA . HIS A 1 88 ? 4.274 -5.479 -1.350 1.00 95.38 88 HIS A CA 1
ATOM 687 C C . HIS A 1 88 ? 4.704 -6.891 -0.943 1.00 95.38 88 HIS A C 1
ATOM 689 O O . HIS A 1 88 ? 3.983 -7.848 -1.217 1.00 95.38 88 HIS A O 1
ATOM 695 N N . GLU A 1 89 ? 5.838 -7.020 -0.254 1.00 94.19 89 GLU A N 1
ATOM 696 C CA . GLU A 1 89 ? 6.333 -8.298 0.251 1.00 94.19 89 GLU A CA 1
ATOM 697 C C . GLU A 1 89 ? 5.328 -8.959 1.202 1.00 94.19 89 GLU A C 1
ATOM 699 O O . GLU A 1 89 ? 5.037 -10.141 1.032 1.00 94.19 89 GLU A O 1
ATOM 704 N N . SER A 1 90 ? 4.748 -8.213 2.148 1.00 94.00 90 SER A N 1
ATOM 705 C CA . SER A 1 90 ? 3.755 -8.756 3.084 1.00 94.00 90 SER A CA 1
ATOM 706 C C . SER A 1 90 ? 2.486 -9.231 2.366 1.00 94.00 90 SER A C 1
ATOM 708 O O . SER A 1 90 ? 2.033 -10.347 2.603 1.00 94.00 90 SER A O 1
ATOM 710 N N . PHE A 1 91 ? 1.952 -8.453 1.417 1.00 96.25 91 PHE A N 1
ATO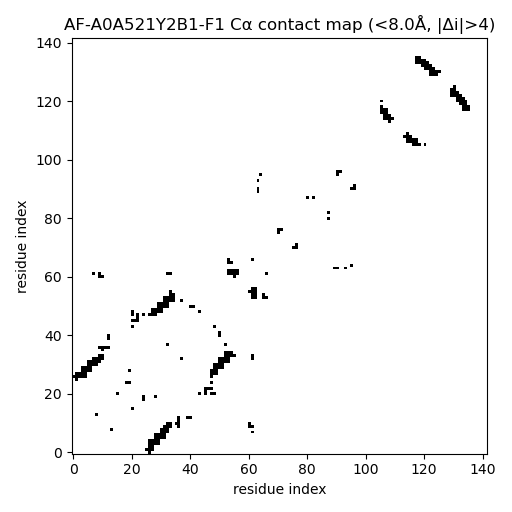M 711 C CA . PHE A 1 91 ? 0.790 -8.879 0.622 1.00 96.25 91 PHE A CA 1
ATOM 712 C C . PHE A 1 91 ? 1.072 -10.148 -0.203 1.00 96.25 91 PHE A C 1
ATOM 714 O O . PHE A 1 91 ? 0.208 -11.021 -0.306 1.00 96.25 91 PHE A O 1
ATOM 721 N N . LEU A 1 92 ? 2.271 -10.264 -0.784 1.00 95.25 92 LEU A N 1
ATOM 722 C CA . LEU A 1 92 ? 2.674 -11.430 -1.574 1.00 95.25 92 LEU A CA 1
ATOM 723 C C . LEU A 1 92 ? 2.888 -12.674 -0.704 1.00 95.25 92 LEU A C 1
ATOM 725 O O . LEU A 1 92 ? 2.377 -13.740 -1.041 1.00 95.25 92 LEU A O 1
ATOM 729 N N . LYS A 1 93 ? 3.607 -12.546 0.419 1.00 94.62 93 LYS A N 1
ATOM 730 C CA . LYS A 1 93 ? 3.876 -13.658 1.348 1.00 94.62 93 LYS A CA 1
ATOM 731 C C . LYS A 1 93 ? 2.599 -14.253 1.928 1.00 94.62 93 LYS A C 1
ATOM 733 O O . LYS A 1 93 ? 2.521 -15.463 2.110 1.00 94.62 93 LYS A O 1
ATOM 738 N N . GLU A 1 94 ? 1.608 -13.411 2.192 1.00 95.00 94 GLU A N 1
ATOM 739 C CA . GLU A 1 94 ? 0.324 -13.833 2.751 1.00 95.00 94 GLU A CA 1
ATOM 740 C C . GLU A 1 94 ? -0.684 -14.294 1.681 1.00 95.00 94 GLU A C 1
ATOM 742 O O . GLU A 1 94 ? -1.819 -14.630 2.008 1.00 95.00 94 GLU A O 1
ATOM 747 N N . ASN A 1 95 ? -0.284 -14.348 0.402 1.00 96.50 95 ASN A N 1
ATOM 748 C CA . ASN A 1 95 ? -1.139 -14.732 -0.727 1.00 96.50 95 ASN A CA 1
ATOM 749 C C . ASN A 1 95 ? -2.425 -13.880 -0.835 1.00 96.50 95 ASN A C 1
ATOM 751 O O . ASN A 1 95 ? -3.498 -14.374 -1.179 1.00 96.50 95 ASN A O 1
ATOM 755 N N . LEU A 1 96 ? -2.309 -12.579 -0.546 1.00 97.00 96 LEU A N 1
ATOM 756 C CA . LEU A 1 96 ? -3.420 -11.616 -0.519 1.00 97.00 96 LEU A CA 1
ATOM 757 C C . LEU A 1 96 ? -3.531 -10.789 -1.812 1.00 97.00 96 LEU A C 1
ATOM 759 O O . LEU A 1 96 ? -4.210 -9.763 -1.848 1.00 97.00 96 LEU A O 1
ATOM 763 N N . VAL A 1 97 ? -2.840 -11.197 -2.879 1.00 97.25 97 VAL A N 1
ATOM 764 C CA . VAL A 1 97 ? -2.795 -10.468 -4.153 1.00 97.25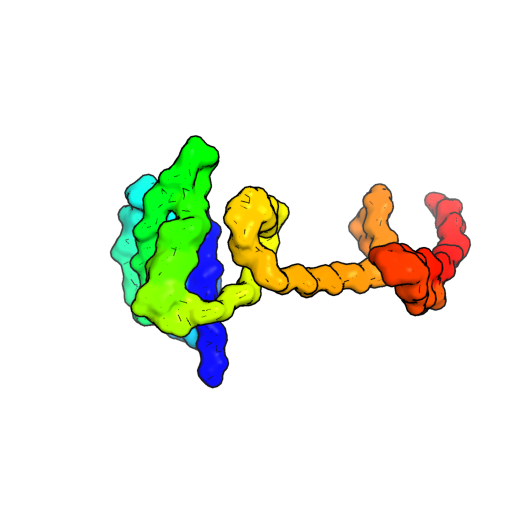 97 VAL A CA 1
ATOM 765 C C . VAL A 1 97 ? -3.575 -11.222 -5.220 1.00 97.25 97 VAL A C 1
ATOM 767 O O . VAL A 1 97 ? -3.200 -12.317 -5.624 1.00 97.25 97 VAL A O 1
ATOM 770 N N . ASN A 1 98 ? -4.629 -10.596 -5.746 1.00 97.69 98 ASN A N 1
ATOM 771 C CA . ASN A 1 98 ? -5.384 -11.147 -6.876 1.00 97.69 98 ASN A CA 1
ATOM 772 C C . ASN A 1 98 ? -4.827 -10.713 -8.238 1.00 97.69 98 ASN A C 1
ATOM 774 O O . ASN A 1 98 ? -4.976 -11.427 -9.228 1.00 97.69 98 ASN A O 1
ATOM 778 N N . LYS A 1 99 ? -4.228 -9.519 -8.312 1.00 97.38 99 LYS A N 1
ATOM 779 C CA . LYS A 1 99 ? -3.746 -8.923 -9.560 1.00 97.38 99 LYS A CA 1
ATOM 780 C C . LYS A 1 99 ? -2.526 -8.050 -9.302 1.00 97.38 99 LYS A C 1
ATOM 782 O O . LYS A 1 99 ? -2.516 -7.267 -8.358 1.00 97.38 99 LYS A O 1
ATOM 787 N N . ILE A 1 100 ? -1.538 -8.148 -10.188 1.00 95.44 100 ILE A N 1
ATOM 788 C CA . ILE A 1 100 ? -0.342 -7.304 -10.182 1.00 95.44 100 ILE A CA 1
ATOM 789 C C . ILE A 1 100 ? -0.357 -6.427 -11.431 1.00 95.44 100 ILE A C 1
ATOM 791 O O . ILE A 1 100 ? -0.569 -6.911 -12.544 1.00 95.44 100 ILE A O 1
ATOM 795 N N . HIS A 1 101 ? -0.116 -5.134 -11.234 1.00 94.06 101 HIS A N 1
ATOM 796 C CA . HIS A 1 101 ? 0.181 -4.183 -12.297 1.00 94.06 101 HIS A CA 1
ATOM 797 C C . HIS A 1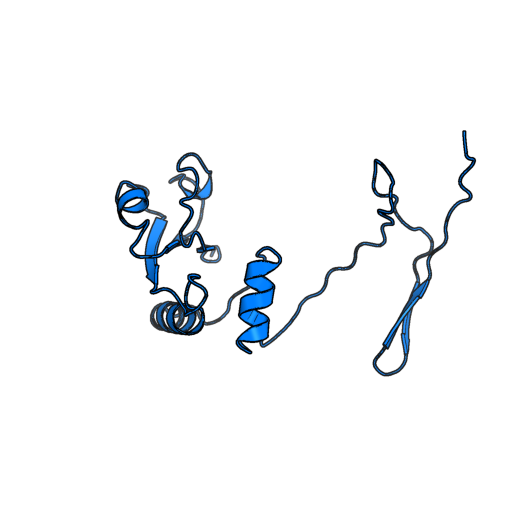 101 ? 1.662 -3.809 -12.207 1.00 94.06 101 HIS A C 1
ATOM 799 O O . HIS A 1 101 ? 2.097 -3.278 -11.191 1.00 94.06 101 HIS A O 1
ATOM 805 N N . VAL A 1 102 ? 2.434 -4.100 -13.258 1.00 91.56 102 VAL A N 1
ATOM 806 C CA . VAL A 1 102 ? 3.861 -3.755 -13.335 1.00 91.56 102 VAL A CA 1
ATOM 807 C C . VAL A 1 102 ? 4.044 -2.637 -14.351 1.00 91.56 102 VAL A C 1
ATOM 809 O O . VAL A 1 102 ? 3.628 -2.770 -15.501 1.00 91.56 102 VAL A O 1
ATOM 812 N N . TYR A 1 103 ? 4.689 -1.553 -13.926 1.00 89.69 103 TYR A N 1
ATOM 813 C CA . TYR A 1 103 ? 5.056 -0.431 -14.783 1.00 89.69 103 TYR A CA 1
ATOM 814 C C . TYR A 1 103 ? 6.572 -0.426 -14.963 1.00 89.69 103 TYR A C 1
ATOM 816 O O . TYR A 1 103 ? 7.317 -0.236 -14.003 1.00 89.69 103 TYR A O 1
ATOM 824 N N . LEU A 1 104 ? 7.027 -0.649 -16.195 1.00 87.88 104 LEU A N 1
ATOM 825 C CA . LEU A 1 104 ? 8.442 -0.631 -16.554 1.00 87.88 104 LEU A CA 1
ATOM 826 C C . LEU A 1 104 ? 8.734 0.648 -17.336 1.00 87.88 104 LEU A C 1
ATOM 828 O O . LEU A 1 104 ? 8.189 0.854 -18.418 1.00 87.88 104 LEU A O 1
ATOM 832 N N . ALA A 1 105 ? 9.584 1.511 -16.782 1.00 88.69 105 ALA A N 1
ATOM 833 C CA . ALA A 1 105 ? 10.087 2.674 -17.502 1.00 88.69 105 ALA A CA 1
ATOM 834 C C . ALA A 1 105 ? 11.304 2.262 -18.353 1.00 88.69 105 ALA A C 1
ATOM 836 O O . ALA A 1 105 ? 12.197 1.595 -17.820 1.00 88.69 105 ALA A O 1
ATOM 837 N N . PRO A 1 106 ? 11.393 2.672 -19.632 1.00 87.94 106 PRO A N 1
ATOM 838 C CA . PRO A 1 106 ? 12.557 2.416 -20.476 1.00 87.94 106 PRO A CA 1
ATOM 839 C C . PRO A 1 106 ? 13.709 3.344 -20.068 1.00 87.94 106 PRO A C 1
ATOM 841 O O . PRO A 1 106 ? 14.022 4.311 -20.754 1.00 87.94 106 PRO A O 1
ATOM 844 N N . THR A 1 107 ? 14.307 3.108 -18.899 1.00 88.00 107 THR A N 1
ATOM 845 C CA . THR A 1 107 ? 15.399 3.935 -18.371 1.00 88.00 107 THR A CA 1
ATOM 846 C C . THR A 1 107 ? 16.524 3.087 -17.801 1.00 88.00 107 THR A C 1
ATOM 848 O O . THR A 1 107 ? 16.267 2.151 -17.046 1.00 88.00 107 THR A O 1
ATOM 851 N N . PHE A 1 108 ? 17.766 3.470 -18.077 1.00 83.69 108 PHE A N 1
ATOM 852 C CA . PHE A 1 108 ? 18.955 2.908 -17.454 1.00 83.69 108 PHE A CA 1
ATOM 853 C C . PHE A 1 108 ? 19.390 3.778 -16.269 1.00 83.69 108 PHE A C 1
ATOM 855 O O . PHE A 1 108 ? 19.578 4.988 -16.412 1.00 83.69 108 PHE A O 1
ATOM 862 N N . ILE A 1 109 ? 19.518 3.173 -15.086 1.00 83.25 109 ILE A N 1
ATOM 863 C CA . ILE A 1 109 ? 19.869 3.889 -13.847 1.00 83.25 109 ILE A CA 1
ATOM 864 C C . ILE A 1 109 ? 21.345 3.655 -13.477 1.00 83.25 109 ILE A C 1
ATOM 866 O O . ILE A 1 109 ? 22.019 4.616 -13.124 1.00 83.25 109 ILE A O 1
ATOM 870 N N . GLY A 1 110 ? 21.886 2.442 -13.673 1.00 79.44 110 GLY A N 1
ATOM 871 C CA . GLY A 1 110 ? 23.316 2.130 -13.500 1.00 79.44 110 GLY A CA 1
ATOM 872 C C . GLY A 1 110 ? 23.953 2.719 -12.231 1.00 79.44 110 GLY A C 1
ATOM 873 O O . GLY A 1 110 ? 23.290 2.890 -11.212 1.00 79.44 110 GLY A O 1
ATOM 874 N N . SER A 1 111 ? 25.238 3.069 -12.311 1.00 78.31 111 SER A N 1
ATOM 875 C CA . SER A 1 111 ? 25.934 3.933 -11.342 1.00 78.31 111 SER A CA 1
ATOM 876 C C . SER A 1 111 ? 25.935 5.404 -11.788 1.00 78.31 111 SER A C 1
ATOM 878 O O . SER A 1 111 ? 26.888 6.136 -11.526 1.00 78.31 111 SER A O 1
ATOM 880 N N . LEU A 1 112 ? 24.922 5.821 -12.551 1.00 72.75 112 LEU A N 1
ATOM 881 C CA . LEU A 1 112 ? 24.841 7.166 -13.110 1.00 72.75 112 LEU A CA 1
ATOM 882 C C . LEU A 1 112 ? 24.203 8.119 -12.096 1.00 72.75 112 LEU A C 1
ATOM 884 O O . LEU A 1 112 ? 23.257 7.755 -11.403 1.00 72.75 112 LEU A O 1
ATOM 888 N N . GLU A 1 113 ? 24.647 9.377 -12.075 1.00 77.88 113 GLU A N 1
ATOM 889 C CA . GLU A 1 113 ? 24.010 10.418 -11.251 1.00 77.88 113 GLU A CA 1
ATOM 890 C C . GLU A 1 113 ? 22.560 10.708 -11.674 1.00 77.88 113 GLU A C 1
ATOM 892 O O . GLU A 1 113 ? 21.742 11.164 -10.875 1.00 77.88 113 GLU A O 1
ATOM 897 N N . LYS A 1 114 ? 22.228 10.456 -12.947 1.00 81.94 114 LYS A N 1
ATOM 898 C CA . LYS A 1 114 ? 20.899 10.680 -13.525 1.00 81.94 114 LYS A CA 1
ATOM 899 C C . LYS A 1 114 ? 20.464 9.477 -14.351 1.00 81.94 114 LYS A C 1
ATOM 901 O O . LYS A 1 114 ? 21.251 8.928 -15.121 1.00 81.94 114 LYS A O 1
ATOM 906 N N . LYS A 1 115 ? 19.179 9.123 -14.236 1.00 85.88 115 LYS A N 1
ATOM 907 C CA . LYS A 1 115 ? 18.538 8.110 -15.088 1.00 85.88 115 LYS A CA 1
ATOM 908 C C . LYS A 1 115 ? 18.641 8.545 -16.550 1.00 85.88 115 LYS A C 1
ATOM 910 O O . LYS A 1 115 ? 18.349 9.701 -16.857 1.00 85.88 115 LYS A O 1
ATOM 915 N N . ARG A 1 116 ? 19.005 7.628 -17.442 1.00 85.06 116 ARG A N 1
ATOM 916 C CA . ARG A 1 116 ? 19.019 7.873 -18.890 1.00 85.06 116 ARG A CA 1
ATOM 917 C C . ARG A 1 116 ? 17.834 7.174 -19.552 1.00 85.06 116 ARG A C 1
ATOM 919 O O . ARG A 1 116 ? 17.650 5.986 -19.288 1.00 85.06 116 ARG A O 1
ATOM 926 N N . PRO A 1 117 ? 17.019 7.867 -20.363 1.00 87.88 117 PRO A N 1
ATOM 927 C CA . PRO A 1 117 ? 15.998 7.206 -21.163 1.00 87.88 117 PRO A CA 1
ATOM 928 C C . PRO A 1 117 ? 16.662 6.315 -22.215 1.00 87.88 117 PRO A C 1
ATOM 930 O O . PRO A 1 117 ? 17.726 6.638 -22.736 1.00 87.88 117 PRO A O 1
ATOM 933 N N . LEU A 1 118 ? 16.034 5.181 -22.486 1.00 88.38 118 LEU A N 1
ATOM 934 C CA . LEU A 1 118 ? 16.402 4.270 -23.554 1.00 88.38 118 LEU A CA 1
ATOM 935 C C . LEU A 1 118 ? 15.568 4.597 -24.794 1.00 88.38 118 LEU A C 1
ATOM 937 O O . LEU A 1 118 ? 14.355 4.796 -24.689 1.00 88.38 118 LEU A O 1
ATOM 941 N N . ASN A 1 119 ? 16.223 4.633 -25.953 1.00 88.19 119 ASN A N 1
ATOM 942 C CA . ASN A 1 119 ? 15.593 4.892 -27.247 1.00 88.19 119 ASN A CA 1
ATOM 943 C C . ASN A 1 119 ? 15.364 3.573 -28.001 1.00 88.19 119 ASN A C 1
ATOM 945 O O . ASN A 1 119 ? 15.873 2.525 -27.604 1.00 88.19 119 ASN A O 1
ATOM 949 N N . GLY A 1 120 ? 14.549 3.608 -29.060 1.00 90.62 120 GLY A N 1
ATOM 950 C CA . GLY A 1 120 ? 14.325 2.433 -29.913 1.00 90.62 120 GLY A CA 1
ATOM 951 C C . GLY A 1 120 ? 13.781 1.209 -29.167 1.00 90.62 120 GLY A C 1
ATOM 952 O O . GLY A 1 120 ? 14.111 0.076 -29.512 1.00 90.62 120 GLY A O 1
ATOM 953 N N . VAL A 1 121 ? 12.988 1.413 -28.105 1.00 91.06 121 VAL A N 1
ATOM 954 C CA . VAL A 1 121 ? 12.534 0.300 -27.262 1.00 91.06 121 VAL A CA 1
ATOM 955 C C . VAL A 1 121 ? 11.522 -0.563 -28.000 1.00 91.06 121 VAL A C 1
ATOM 957 O O . VAL A 1 121 ? 10.439 -0.097 -28.355 1.00 91.06 121 VAL A O 1
ATOM 960 N N . ASN A 1 122 ? 11.848 -1.843 -28.160 1.00 92.00 122 ASN A N 1
ATOM 961 C CA . ASN A 1 122 ? 10.937 -2.840 -28.704 1.00 92.00 122 ASN A CA 1
ATOM 962 C C . ASN A 1 122 ? 10.549 -3.847 -27.626 1.00 92.00 122 ASN A C 1
ATOM 964 O O . ASN A 1 122 ? 11.360 -4.213 -26.774 1.00 92.00 122 ASN A O 1
ATOM 968 N N . PHE A 1 123 ? 9.306 -4.316 -27.688 1.00 91.81 123 PHE A N 1
ATOM 969 C CA . PHE A 1 123 ? 8.751 -5.263 -26.734 1.00 91.81 123 PHE A CA 1
ATOM 970 C C . PHE A 1 123 ? 8.085 -6.428 -27.449 1.00 91.81 123 PHE A C 1
ATOM 972 O O . PHE A 1 123 ? 7.207 -6.239 -28.292 1.00 91.81 123 PHE A O 1
ATOM 979 N N . TYR A 1 124 ? 8.463 -7.636 -27.046 1.00 92.94 124 TYR A N 1
ATOM 980 C CA . TYR A 1 124 ? 7.935 -8.877 -27.585 1.00 92.94 124 TYR A CA 1
ATOM 981 C C . TYR A 1 124 ? 7.573 -9.823 -26.449 1.00 92.94 124 TYR A C 1
ATOM 983 O O . TYR A 1 124 ? 8.294 -9.953 -25.459 1.00 92.94 124 TYR A O 1
ATOM 991 N N . ARG A 1 125 ? 6.467 -10.546 -26.615 1.00 93.94 125 ARG A N 1
ATOM 992 C CA . ARG A 1 125 ? 6.148 -11.693 -25.769 1.00 93.94 125 ARG A CA 1
ATOM 993 C C . ARG A 1 125 ? 6.662 -12.959 -26.442 1.00 93.94 125 ARG A C 1
ATOM 995 O O . ARG A 1 125 ? 6.274 -13.248 -27.571 1.00 93.94 125 ARG A O 1
ATOM 1002 N N . ILE A 1 126 ? 7.478 -13.730 -25.733 1.00 94.25 126 ILE A N 1
ATOM 1003 C CA . ILE A 1 126 ? 8.027 -15.002 -26.209 1.00 94.25 126 ILE A CA 1
ATOM 1004 C C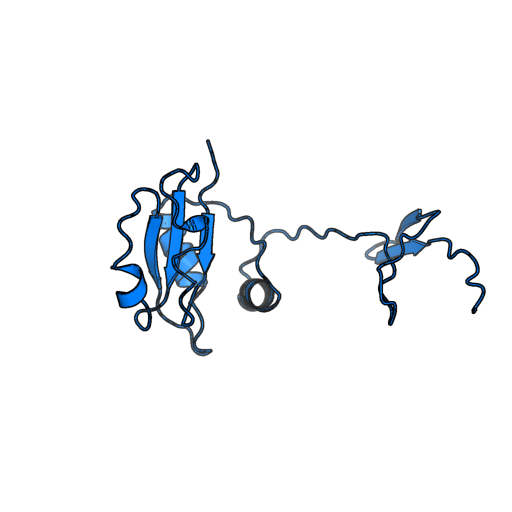 . ILE A 1 126 ? 7.522 -16.102 -25.274 1.00 94.25 126 ILE A C 1
ATOM 1006 O O . ILE A 1 126 ? 8.080 -16.362 -24.215 1.00 94.25 126 ILE A O 1
ATOM 1010 N N . GLY A 1 127 ? 6.394 -16.721 -25.632 1.00 94.12 127 GLY A N 1
ATOM 1011 C CA . GLY A 1 127 ? 5.737 -17.715 -24.781 1.00 94.12 127 GLY A CA 1
ATOM 1012 C C . GLY A 1 127 ? 5.273 -17.131 -23.438 1.00 94.12 127 GLY A C 1
ATOM 1013 O O . GLY A 1 127 ? 4.299 -16.367 -23.382 1.00 94.12 127 GLY A O 1
ATOM 1014 N N . ARG A 1 128 ? 5.944 -17.535 -22.349 1.00 93.06 128 ARG A N 1
ATOM 1015 C CA . ARG A 1 128 ? 5.724 -17.014 -20.985 1.00 93.06 128 ARG A CA 1
ATOM 1016 C C . ARG A 1 128 ? 6.669 -15.868 -20.614 1.00 93.06 128 ARG A C 1
ATOM 1018 O O . ARG A 1 128 ? 6.446 -15.239 -19.585 1.00 93.06 128 ARG A O 1
ATOM 1025 N N . ASP A 1 129 ? 7.646 -15.581 -21.465 1.00 92.50 129 ASP A N 1
ATOM 1026 C CA . ASP A 1 129 ? 8.681 -14.589 -21.215 1.00 92.50 129 ASP A CA 1
ATOM 1027 C C . ASP A 1 129 ? 8.393 -13.282 -21.953 1.00 92.50 129 ASP A C 1
ATOM 1029 O O . ASP A 1 129 ? 7.613 -13.214 -22.913 1.00 92.50 129 ASP A O 1
ATOM 1033 N N . PHE A 1 130 ? 9.073 -12.233 -21.501 1.00 90.56 130 PHE A N 1
ATOM 1034 C CA . PHE A 1 130 ? 9.076 -10.924 -22.130 1.00 90.56 130 PHE A CA 1
ATOM 1035 C C . PHE A 1 130 ? 10.489 -10.591 -22.601 1.00 90.56 130 PHE A C 1
ATOM 1037 O O . PHE A 1 130 ? 11.439 -10.649 -21.823 1.00 90.56 130 PHE A O 1
ATOM 1044 N N . HIS A 1 131 ? 10.617 -10.233 -23.874 1.00 91.06 131 HIS A N 1
ATOM 1045 C CA . HIS A 1 131 ? 11.861 -9.790 -24.482 1.00 91.06 131 HIS A CA 1
ATOM 1046 C C . HIS A 1 131 ? 11.769 -8.297 -24.781 1.00 91.06 131 HIS A C 1
ATOM 1048 O O . HIS A 1 131 ? 10.844 -7.847 -25.461 1.00 91.06 131 HIS A O 1
ATOM 1054 N N . PHE A 1 132 ? 12.734 -7.542 -24.265 1.00 90.62 132 PHE A N 1
ATOM 1055 C CA . PHE A 1 132 ? 12.869 -6.114 -24.508 1.00 90.62 132 PHE A CA 1
ATOM 1056 C C . PHE A 1 132 ? 14.224 -5.854 -25.153 1.00 90.62 132 PHE A C 1
ATOM 1058 O O . PHE A 1 132 ? 15.240 -6.367 -24.679 1.00 90.62 132 PHE A O 1
ATOM 1065 N N . THR A 1 133 ? 14.238 -5.032 -26.195 1.00 90.38 133 THR A N 1
ATOM 1066 C CA . THR A 1 133 ? 15.467 -4.459 -26.749 1.00 90.38 133 THR A CA 1
ATOM 1067 C C . THR A 1 133 ? 15.388 -2.948 -26.677 1.00 90.38 133 THR A C 1
ATOM 1069 O O . THR A 1 133 ? 14.296 -2.382 -26.640 1.00 90.38 133 THR A O 1
ATOM 1072 N N . ALA A 1 134 ? 16.545 -2.304 -26.622 1.00 90.44 134 ALA A N 1
ATOM 1073 C CA . ALA A 1 134 ? 16.661 -0.861 -26.665 1.00 90.44 134 ALA A CA 1
ATOM 1074 C C . ALA A 1 134 ? 18.018 -0.473 -27.239 1.00 90.44 134 ALA A C 1
ATOM 1076 O O . ALA A 1 134 ? 19.008 -1.179 -27.024 1.00 90.44 134 ALA A O 1
ATOM 1077 N N . ASP A 1 135 ? 18.051 0.670 -27.907 1.00 86.50 135 ASP A N 1
ATOM 1078 C CA . ASP A 1 135 ? 19.281 1.268 -28.390 1.00 86.50 135 ASP A CA 1
ATOM 1079 C C . ASP A 1 135 ? 19.955 2.036 -27.250 1.00 86.50 135 ASP A C 1
ATOM 1081 O O . ASP A 1 135 ? 19.311 2.744 -26.465 1.00 86.50 135 ASP A O 1
ATOM 1085 N N . VAL A 1 136 ? 21.275 1.896 -27.166 1.00 77.62 136 VAL A N 1
ATOM 1086 C CA . VAL A 1 136 ? 22.121 2.679 -26.268 1.00 77.62 136 VAL A CA 1
ATOM 1087 C C . VAL A 1 136 ? 22.947 3.606 -27.147 1.00 77.62 136 VAL A C 1
ATOM 1089 O O . VAL A 1 136 ? 23.761 3.138 -27.937 1.00 77.62 136 VAL A O 1
AT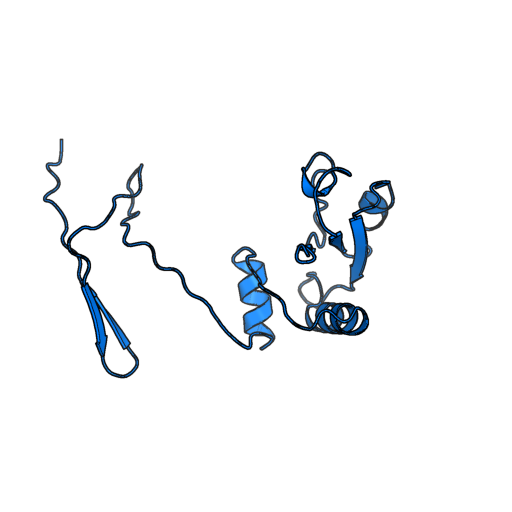OM 1092 N N . GLU A 1 137 ? 22.729 4.914 -27.033 1.00 71.31 137 GLU A N 1
ATOM 1093 C CA . GLU A 1 137 ? 23.590 5.894 -27.700 1.00 71.31 137 GLU A CA 1
ATOM 1094 C C . GLU A 1 137 ? 25.014 5.797 -27.128 1.00 71.31 137 GLU A C 1
ATOM 1096 O O . GLU A 1 137 ? 25.190 5.701 -25.907 1.00 71.31 137 GLU A O 1
ATOM 1101 N N . GLU A 1 138 ? 26.024 5.787 -28.009 1.00 63.34 138 GLU A N 1
ATOM 1102 C CA . GLU A 1 138 ? 27.436 5.730 -27.619 1.00 63.34 138 GLU A CA 1
ATOM 1103 C C . GLU A 1 138 ? 27.752 6.823 -26.598 1.00 63.34 138 GLU A C 1
ATOM 1105 O O . GLU A 1 138 ? 27.514 8.014 -26.809 1.00 63.34 138 GLU A O 1
ATOM 1110 N N . VAL A 1 139 ? 28.301 6.402 -25.461 1.00 58.62 139 VAL A N 1
ATOM 1111 C CA . VAL A 1 139 ? 28.723 7.319 -24.411 1.00 58.62 139 VAL A CA 1
ATOM 1112 C C . VAL A 1 139 ? 30.180 7.664 -24.663 1.00 58.62 139 VAL A C 1
ATOM 1114 O O . VAL A 1 139 ? 31.064 6.854 -24.393 1.00 58.62 139 VAL A O 1
ATOM 1117 N N . THR A 1 140 ? 30.448 8.877 -25.142 1.00 51.91 140 THR A N 1
ATOM 1118 C CA . THR A 1 140 ? 31.794 9.444 -25.050 1.00 51.91 140 THR A CA 1
ATOM 1119 C C . THR A 1 140 ? 32.096 9.640 -23.568 1.00 51.91 140 THR A C 1
ATOM 1121 O O . THR A 1 140 ? 31.472 10.470 -22.903 1.00 51.91 140 THR A O 1
ATOM 1124 N N . TYR A 1 141 ? 33.001 8.833 -23.020 1.00 50.00 141 TYR A N 1
ATOM 1125 C CA . TYR A 1 141 ? 33.577 9.103 -21.707 1.00 50.00 141 TYR A CA 1
ATOM 1126 C C . TYR A 1 141 ? 34.397 10.392 -21.845 1.00 50.00 141 TYR A C 1
ATOM 1128 O O . TYR A 1 141 ? 35.370 10.413 -22.599 1.00 50.00 141 TYR A O 1
ATOM 1136 N N . VAL A 1 142 ? 33.945 11.470 -21.198 1.00 50.09 142 VAL A N 1
ATOM 1137 C CA . VAL A 1 142 ? 34.735 12.700 -21.011 1.00 50.09 142 VAL A CA 1
ATOM 1138 C C . VAL A 1 142 ? 35.607 12.523 -19.780 1.00 50.09 142 VAL A C 1
ATOM 1140 O O . VAL A 1 142 ? 35.058 12.035 -18.764 1.00 50.09 142 VAL A O 1
#

Foldseek 3Di:
DDDEAEAECEQNDDDCPDPLLPLPPPAAYEYEYEPNCVVVCVPRPRPRYHYDHAHADPVSGGDVVRVVVVCVVVVNPDDDDPDDPVVVVNCVVVVVDPDDDDDDFQWDDPVDPDIHHFAPWDWDDDPPDIDIDTDDDDDDDD